Protein AF-A0A9X2YPL1-F1 (afdb_monomer_lite)

Organism: NCBI:txid190147

InterPro domains:
  IPR036396 Cytochrome P450 superfamily [G3DSA:1.10.630.10] (1-117)
  IPR036396 Cytochrome P450 superfamily [SSF48264] (7-115)

Foldseek 3Di:
DVQVVVLLVVLCVVQQPLPDDPDPDDPVCCVVPNSNLSSLCVQQVHDPVCSVVLLVLLPVPDPVSLVVNLVVLLVVLVVCVVPNDNHSLVSQQPDDGPRHHDDSVRSSVSSSVSSRD

Radius of gyration: 14.01 Å; chains: 1; bounding box: 30×35×36 Å

pLDDT: mean 86.13, std 11.84, range [49.69, 97.62]

Secondary structure (DSSP, 8-state):
-HHHHHHHHHHHHHH--TT-PPTT--HHHHHHH-HHHHHHHHHTT--GGGHHHHHHHHHH-SHHHHHHHHHHHHHHHHHHHHS--SSHHHHHHH-EETTEEPPHHHHHHHHHHHH--

Sequence (117 aa):
MHGLSEQVHRALAERLNPSAVPQGHDEIAEIALGRWACVLYSALGLPSRDWVQVACWADEADEFAIEALGSYIDVMVAARCASPSDDLLSDLIAAEVDGDGFTADELRAIVIALVTT

Structure (mmCIF, N/CA/C/O backbone):
data_AF-A0A9X2YPL1-F1
#
_entry.id   AF-A0A9X2YPL1-F1
#
loop_
_atom_site.group_PDB
_atom_site.id
_atom_site.type_symbol
_atom_site.label_atom_id
_atom_site.label_alt_id
_atom_site.label_comp_id
_atom_site.label_asym_id
_atom_site.label_entity_id
_atom_site.label_seq_id
_atom_site.pdbx_PDB_ins_code
_atom_site.Cartn_x
_atom_site.Cartn_y
_atom_site.Cartn_z
_atom_site.occupancy
_atom_site.B_iso_or_equiv
_atom_site.auth_seq_id
_atom_site.auth_comp_id
_atom_site.auth_asym_id
_atom_site.auth_atom_id
_atom_site.pdbx_PDB_model_num
ATOM 1 N N . MET A 1 1 ? 2.703 7.842 19.633 1.00 54.97 1 MET A N 1
ATOM 2 C CA . MET A 1 1 ? 3.691 7.314 18.655 1.00 54.97 1 MET A CA 1
ATOM 3 C C . MET A 1 1 ? 4.137 5.875 18.930 1.00 54.97 1 MET A C 1
ATOM 5 O O . MET A 1 1 ? 4.432 5.188 17.966 1.00 54.97 1 MET A O 1
ATOM 9 N N . HIS A 1 2 ? 4.201 5.394 20.184 1.00 60.59 2 HIS A N 1
ATOM 10 C CA . HIS A 1 2 ? 4.668 4.023 20.472 1.00 60.59 2 HIS A CA 1
ATOM 11 C C . HIS A 1 2 ? 3.712 2.928 19.944 1.00 60.59 2 HIS A C 1
ATOM 13 O O . HIS A 1 2 ? 4.186 1.936 19.401 1.00 60.59 2 HIS A O 1
ATOM 19 N N . GLY A 1 3 ? 2.389 3.141 20.022 1.00 70.00 3 GLY A N 1
ATOM 20 C CA . GLY A 1 3 ? 1.387 2.190 19.512 1.00 70.00 3 GLY A CA 1
ATOM 21 C C . GLY A 1 3 ? 1.347 2.077 17.983 1.00 70.00 3 GLY A C 1
ATOM 22 O O . GLY A 1 3 ? 1.205 0.984 17.448 1.00 70.00 3 GLY A O 1
ATOM 23 N N . LEU A 1 4 ? 1.574 3.191 17.277 1.00 73.00 4 LEU A N 1
ATOM 24 C CA . LEU A 1 4 ? 1.561 3.250 15.810 1.00 73.00 4 LEU A CA 1
ATOM 25 C C . LEU A 1 4 ? 2.655 2.367 15.183 1.00 73.00 4 LEU A C 1
ATOM 27 O O . LEU A 1 4 ? 2.380 1.572 14.289 1.00 73.00 4 LEU A O 1
ATOM 31 N N . SER A 1 5 ? 3.892 2.456 15.688 1.00 77.88 5 SER A N 1
ATOM 32 C CA . SER A 1 5 ? 5.009 1.634 15.196 1.00 77.88 5 SER A CA 1
ATOM 33 C C . SER A 1 5 ? 4.822 0.147 15.508 1.00 77.88 5 SER A C 1
ATOM 35 O O . SER A 1 5 ? 5.183 -0.694 14.688 1.00 77.88 5 SER A O 1
ATOM 37 N N . GLU A 1 6 ? 4.250 -0.190 16.664 1.00 82.94 6 GLU A N 1
ATOM 38 C CA . GLU A 1 6 ? 4.009 -1.584 17.038 1.00 82.94 6 GLU A CA 1
ATOM 39 C C . GLU A 1 6 ? 2.945 -2.235 16.148 1.00 82.94 6 GLU A C 1
ATOM 41 O O . GLU A 1 6 ? 3.136 -3.359 15.685 1.00 82.94 6 GLU A O 1
ATOM 46 N N . GLN A 1 7 ? 1.855 -1.519 15.866 1.00 81.25 7 GLN A N 1
ATOM 47 C CA . GLN A 1 7 ? 0.760 -2.033 15.051 1.00 81.25 7 GLN A CA 1
ATOM 48 C C . GLN A 1 7 ? 1.199 -2.283 13.603 1.00 81.25 7 GLN A C 1
ATOM 50 O O . GLN A 1 7 ? 0.920 -3.348 13.051 1.00 81.25 7 GLN A O 1
ATOM 55 N N . VAL A 1 8 ? 1.958 -1.348 13.019 1.00 82.06 8 VAL A N 1
ATOM 56 C CA . VAL A 1 8 ? 2.547 -1.521 11.683 1.00 82.06 8 VAL A CA 1
ATOM 57 C C . VAL A 1 8 ? 3.515 -2.706 11.673 1.00 82.06 8 VAL A C 1
ATOM 59 O O . VAL A 1 8 ? 3.404 -3.572 10.811 1.00 82.06 8 VAL A O 1
ATOM 62 N N . HIS A 1 9 ? 4.417 -2.817 12.655 1.00 83.00 9 HIS A N 1
ATOM 63 C CA . HIS A 1 9 ? 5.327 -3.965 12.744 1.00 83.00 9 HIS A CA 1
ATOM 64 C C . HIS A 1 9 ? 4.601 -5.302 12.894 1.00 83.00 9 HIS A C 1
ATOM 66 O O . HIS A 1 9 ? 5.047 -6.292 12.318 1.00 83.00 9 HIS A O 1
ATOM 72 N N . ARG A 1 10 ? 3.496 -5.350 13.645 1.00 84.00 10 ARG A N 1
ATOM 73 C CA . ARG A 1 10 ? 2.690 -6.563 13.805 1.00 84.00 10 ARG A CA 1
ATOM 74 C C . ARG A 1 10 ? 2.070 -6.994 12.477 1.00 84.00 10 ARG A C 1
ATOM 76 O O . ARG A 1 10 ? 2.290 -8.128 12.065 1.00 84.00 10 ARG A O 1
ATOM 83 N N . ALA A 1 11 ? 1.384 -6.079 11.790 1.00 84.12 11 ALA A N 1
ATOM 84 C CA . ALA A 1 11 ? 0.766 -6.356 10.492 1.00 84.12 11 ALA A CA 1
ATOM 85 C C . ALA A 1 11 ? 1.813 -6.813 9.457 1.00 84.12 11 ALA A C 1
ATOM 87 O O . ALA A 1 11 ? 1.631 -7.806 8.752 1.00 84.12 11 ALA A O 1
ATOM 88 N N . LEU A 1 12 ? 2.971 -6.144 9.434 1.00 83.88 12 LEU A N 1
ATOM 89 C CA . LEU A 1 12 ? 4.109 -6.539 8.607 1.00 83.88 12 LEU A CA 1
ATOM 90 C C . LEU A 1 12 ? 4.612 -7.947 8.958 1.00 83.88 12 LEU A C 1
ATOM 92 O O . LEU A 1 12 ? 4.824 -8.747 8.055 1.00 83.88 12 LEU A O 1
ATOM 96 N N . ALA A 1 13 ? 4.784 -8.275 10.240 1.00 81.75 13 ALA A N 1
ATOM 97 C CA . ALA A 1 13 ? 5.295 -9.577 10.675 1.00 81.75 13 ALA A CA 1
ATOM 98 C C . ALA A 1 13 ? 4.348 -10.745 10.345 1.00 81.75 13 ALA A C 1
ATOM 100 O O . ALA A 1 13 ? 4.817 -11.850 10.072 1.00 81.75 13 ALA A O 1
ATOM 101 N N . GLU A 1 14 ? 3.035 -10.514 10.351 1.00 80.12 14 GLU A N 1
ATOM 102 C CA . GLU A 1 14 ? 2.029 -11.529 10.016 1.00 80.12 14 GLU A CA 1
ATOM 103 C C . GLU A 1 14 ? 2.023 -11.876 8.520 1.00 80.12 14 GLU A C 1
ATOM 105 O O . GLU A 1 14 ? 1.832 -13.038 8.152 1.00 80.12 14 GLU A O 1
ATOM 110 N N . ARG A 1 15 ? 2.272 -10.887 7.651 1.00 80.00 15 ARG A N 1
ATOM 111 C CA . ARG A 1 15 ? 2.148 -11.034 6.190 1.00 80.00 15 ARG A CA 1
ATOM 112 C C . ARG A 1 15 ? 3.474 -11.202 5.462 1.00 80.00 15 ARG A C 1
ATOM 114 O O . ARG A 1 15 ? 3.543 -11.936 4.476 1.00 80.00 15 ARG A O 1
ATOM 121 N N . LEU A 1 16 ? 4.543 -10.571 5.938 1.00 75.75 16 LEU A N 1
ATOM 122 C CA . LEU A 1 16 ? 5.872 -10.649 5.333 1.00 75.75 16 LEU A CA 1
ATOM 123 C C . LEU A 1 16 ? 6.611 -11.887 5.843 1.00 75.75 16 LEU A C 1
ATOM 125 O O . LEU A 1 16 ? 7.637 -11.809 6.515 1.00 75.75 16 LEU A O 1
ATOM 129 N N . ASN A 1 17 ? 6.088 -13.061 5.495 1.00 67.31 17 ASN A N 1
ATOM 130 C CA . ASN A 1 17 ? 6.822 -14.311 5.613 1.00 67.31 17 ASN A CA 1
ATOM 131 C C . ASN A 1 17 ? 7.591 -14.561 4.298 1.00 67.31 17 ASN A C 1
ATOM 133 O O . ASN A 1 17 ? 6.972 -14.966 3.316 1.00 67.31 17 ASN A O 1
ATOM 137 N N . PRO A 1 18 ? 8.928 -14.400 4.241 1.00 56.56 18 PRO A N 1
ATOM 138 C CA . PRO A 1 18 ? 9.709 -14.558 3.002 1.00 56.56 18 PRO A CA 1
ATOM 139 C C . PRO A 1 18 ? 9.708 -15.996 2.442 1.00 56.56 18 PRO A C 1
ATOM 141 O O . PRO A 1 18 ? 10.158 -16.238 1.314 1.00 56.56 18 PRO A O 1
ATOM 144 N N . SER A 1 19 ? 9.214 -16.953 3.235 1.00 55.06 19 SER A N 1
ATOM 145 C CA . SER A 1 19 ? 8.988 -18.354 2.861 1.00 55.06 19 SER A CA 1
ATOM 146 C C . SER A 1 19 ? 7.640 -18.581 2.172 1.00 55.06 19 SER A C 1
ATOM 148 O O . SER A 1 19 ? 7.470 -19.596 1.498 1.00 55.06 19 SER A O 1
ATOM 150 N N . ALA A 1 20 ? 6.678 -17.670 2.349 1.00 56.41 20 ALA A N 1
ATOM 151 C CA . ALA A 1 20 ? 5.422 -17.690 1.622 1.00 56.41 20 ALA A CA 1
ATOM 152 C C . ALA A 1 20 ? 5.703 -17.155 0.217 1.00 56.41 20 ALA A C 1
ATOM 154 O O . ALA A 1 20 ? 5.793 -15.954 -0.005 1.00 56.41 20 ALA A O 1
ATOM 155 N N . VAL A 1 21 ? 5.919 -18.063 -0.730 1.00 51.41 21 VAL A N 1
ATOM 156 C CA . VAL A 1 21 ? 5.932 -17.723 -2.151 1.00 51.41 21 VAL A CA 1
ATOM 157 C C . VAL A 1 21 ? 4.469 -17.661 -2.592 1.00 51.41 21 VAL A C 1
ATOM 159 O O . VAL A 1 21 ? 3.795 -18.693 -2.519 1.00 51.41 21 VAL A O 1
ATOM 162 N N . PRO A 1 22 ? 3.952 -16.501 -3.036 1.00 53.88 22 PRO A N 1
ATOM 163 C CA . PRO A 1 22 ? 2.681 -16.433 -3.741 1.00 53.88 22 PRO A CA 1
ATOM 164 C C . PRO A 1 22 ? 2.639 -17.502 -4.834 1.00 53.88 22 PRO A C 1
ATOM 166 O O . PRO A 1 22 ? 3.499 -17.536 -5.718 1.00 53.88 22 PRO A O 1
ATOM 169 N N . GLN A 1 23 ? 1.678 -18.423 -4.755 1.00 49.69 23 GLN A N 1
ATOM 170 C CA . GLN A 1 23 ? 1.472 -19.398 -5.823 1.00 49.69 23 GLN A CA 1
ATOM 171 C C . GLN A 1 23 ? 1.111 -18.632 -7.103 1.00 49.69 23 GLN A C 1
ATOM 173 O O . GLN A 1 23 ? 0.134 -17.889 -7.116 1.00 49.69 23 GLN A O 1
ATOM 178 N N . GLY A 1 24 ? 1.911 -18.799 -8.163 1.00 52.94 24 GLY A N 1
ATOM 179 C CA . GLY A 1 24 ? 1.754 -18.058 -9.423 1.00 52.94 24 GLY A CA 1
ATOM 180 C C . GLY A 1 24 ? 2.647 -16.820 -9.574 1.00 52.94 24 GLY A C 1
ATOM 181 O O . GLY A 1 24 ? 2.293 -15.931 -10.343 1.00 52.94 24 GLY A O 1
ATOM 182 N N . HIS A 1 25 ? 3.774 -16.745 -8.853 1.00 60.91 25 HIS A N 1
ATOM 183 C CA . HIS A 1 25 ? 4.744 -15.657 -9.001 1.00 60.91 25 HIS A CA 1
ATOM 184 C C . HIS A 1 25 ? 5.244 -15.510 -10.445 1.00 60.91 25 HIS A C 1
ATOM 186 O O . HIS A 1 25 ? 5.621 -16.488 -11.091 1.00 60.91 25 HIS A O 1
ATOM 192 N N . ASP A 1 26 ? 5.251 -14.271 -10.925 1.00 68.69 26 ASP A N 1
ATOM 193 C CA . ASP A 1 26 ? 5.785 -13.904 -12.230 1.00 68.69 26 ASP A CA 1
ATOM 194 C C . ASP A 1 26 ? 7.322 -13.879 -12.167 1.00 68.69 26 ASP A C 1
ATOM 196 O O . ASP A 1 26 ? 7.915 -12.974 -11.576 1.00 68.69 26 ASP A O 1
ATOM 200 N N . GLU A 1 27 ? 7.968 -14.890 -12.760 1.00 73.12 27 GLU A N 1
ATOM 201 C CA . GLU A 1 27 ? 9.435 -15.007 -12.823 1.00 73.12 27 GLU A CA 1
ATOM 202 C C . GLU A 1 27 ? 10.090 -13.767 -13.453 1.00 73.12 27 GLU A 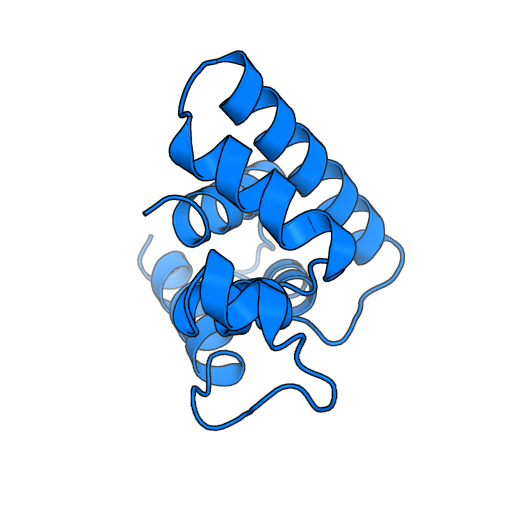C 1
ATOM 204 O O . GLU A 1 27 ? 11.193 -13.380 -13.064 1.00 73.12 27 GLU A O 1
ATOM 209 N N . ILE A 1 28 ? 9.414 -13.109 -14.403 1.00 78.38 28 ILE A N 1
ATOM 210 C CA . I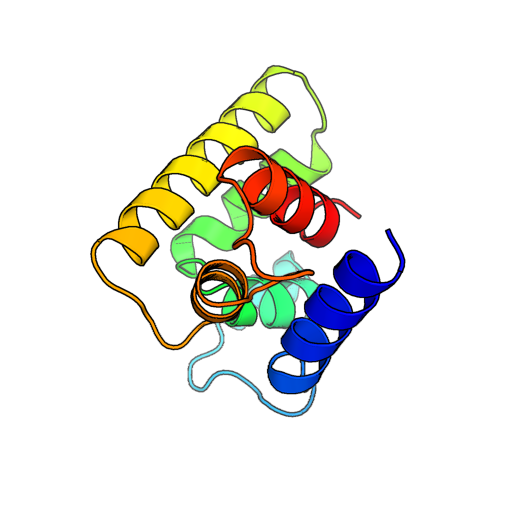LE A 1 28 ? 9.927 -11.896 -15.048 1.00 78.38 28 ILE A CA 1
ATOM 211 C C . ILE A 1 28 ? 9.911 -10.728 -14.064 1.00 78.38 28 ILE A C 1
ATOM 213 O O . ILE A 1 28 ? 10.875 -9.963 -14.009 1.00 78.38 28 ILE A O 1
ATOM 217 N N . ALA A 1 29 ? 8.856 -10.610 -13.257 1.00 75.69 29 ALA A N 1
ATOM 218 C CA . ALA A 1 29 ? 8.779 -9.583 -12.227 1.00 75.69 29 ALA A CA 1
ATOM 219 C C . ALA A 1 29 ? 9.845 -9.788 -11.140 1.00 75.69 29 ALA A C 1
ATOM 221 O O . ALA A 1 29 ? 10.474 -8.816 -10.725 1.00 75.69 29 ALA A O 1
ATOM 222 N N . GLU A 1 30 ? 10.110 -11.034 -10.730 1.00 79.50 30 GLU A N 1
ATOM 223 C CA . GLU A 1 30 ? 11.166 -11.328 -9.751 1.00 79.50 30 GLU A CA 1
ATOM 224 C C . GLU A 1 30 ? 12.559 -10.959 -10.278 1.00 79.50 30 GLU A C 1
ATOM 226 O O . GLU A 1 30 ? 13.370 -10.410 -9.532 1.00 79.50 30 GLU A O 1
ATOM 231 N N . ILE A 1 31 ? 12.834 -11.191 -11.565 1.00 82.31 31 ILE A N 1
ATOM 232 C CA . ILE A 1 31 ? 14.088 -10.757 -12.200 1.00 82.31 31 ILE A CA 1
ATOM 233 C C . ILE A 1 31 ? 14.178 -9.227 -12.261 1.00 82.31 31 ILE A C 1
ATOM 235 O O . ILE A 1 31 ? 15.243 -8.670 -12.003 1.00 82.31 31 ILE A O 1
ATOM 239 N N . ALA A 1 32 ? 13.084 -8.551 -12.622 1.00 84.25 32 ALA A N 1
ATOM 240 C CA . ALA A 1 32 ? 13.072 -7.107 -12.836 1.00 84.25 32 ALA A CA 1
ATOM 241 C C . ALA A 1 32 ? 13.139 -6.298 -11.531 1.00 84.25 32 ALA A C 1
ATOM 243 O O . ALA A 1 32 ? 13.800 -5.265 -11.490 1.00 84.25 32 ALA A O 1
ATOM 244 N N . LEU A 1 33 ? 12.456 -6.757 -10.482 1.00 85.31 33 LEU A N 1
ATOM 245 C CA . LEU A 1 33 ? 12.246 -6.002 -9.240 1.00 85.31 33 LEU A CA 1
ATOM 246 C C . LEU A 1 33 ? 13.008 -6.587 -8.047 1.00 85.31 33 LEU A C 1
ATOM 248 O O . LEU A 1 33 ? 13.177 -5.934 -7.018 1.00 85.31 33 LEU A O 1
ATOM 252 N N . GLY A 1 34 ? 13.469 -7.829 -8.169 1.00 87.69 34 GLY A N 1
ATOM 253 C CA . GLY A 1 34 ? 14.024 -8.586 -7.063 1.00 87.69 34 GLY A CA 1
ATOM 254 C C . GLY A 1 34 ? 12.943 -9.166 -6.150 1.00 87.69 34 GLY A C 1
ATOM 255 O O . GLY A 1 34 ? 11.863 -8.612 -5.935 1.00 87.69 34 GLY A O 1
ATOM 256 N N . ARG A 1 35 ? 13.279 -10.301 -5.539 1.00 83.88 35 ARG A N 1
ATOM 257 C CA . ARG A 1 35 ? 12.372 -11.088 -4.695 1.00 83.88 35 ARG A CA 1
ATOM 258 C C . ARG A 1 35 ? 11.702 -10.297 -3.570 1.00 83.88 35 ARG A C 1
ATOM 260 O O . ARG A 1 35 ? 10.553 -10.572 -3.237 1.00 83.88 35 ARG A O 1
ATOM 267 N N . TRP A 1 36 ? 12.413 -9.352 -2.954 1.00 85.88 36 TRP A N 1
ATOM 268 C CA . TRP A 1 36 ? 11.869 -8.590 -1.828 1.00 85.88 36 TRP A CA 1
ATOM 269 C C . TRP A 1 36 ? 10.707 -7.686 -2.242 1.00 85.88 36 TRP A C 1
ATOM 271 O O . TRP A 1 36 ? 9.654 -7.732 -1.610 1.00 85.88 36 TRP A O 1
ATOM 281 N N . ALA A 1 37 ? 10.869 -6.933 -3.333 1.00 89.12 37 ALA A N 1
ATOM 282 C CA . ALA A 1 37 ? 9.813 -6.078 -3.860 1.00 89.12 37 ALA A CA 1
ATOM 283 C C . ALA A 1 37 ? 8.573 -6.904 -4.221 1.00 89.12 37 ALA A C 1
ATOM 285 O O . ALA A 1 37 ? 7.460 -6.534 -3.862 1.00 89.12 37 ALA A O 1
ATOM 286 N N . CYS A 1 38 ? 8.757 -8.076 -4.835 1.00 87.62 38 CYS A N 1
ATOM 287 C CA . CYS A 1 38 ? 7.634 -8.938 -5.190 1.00 87.62 38 CYS A CA 1
ATOM 288 C C . CYS A 1 38 ? 6.886 -9.495 -3.964 1.00 87.62 38 CYS A C 1
ATOM 290 O O . CYS A 1 38 ? 5.655 -9.490 -3.940 1.00 87.62 38 CYS A O 1
ATOM 292 N N . VAL A 1 39 ? 7.602 -9.919 -2.911 1.00 86.94 39 VAL A N 1
ATOM 293 C CA . VAL A 1 39 ? 6.980 -10.330 -1.635 1.00 86.94 39 VAL A CA 1
ATOM 294 C C . VAL A 1 39 ? 6.190 -9.175 -1.021 1.00 86.94 39 VAL A C 1
ATOM 296 O O . VAL A 1 39 ? 5.042 -9.366 -0.625 1.00 86.94 39 VAL A O 1
ATOM 299 N N . LEU A 1 40 ? 6.774 -7.976 -0.979 1.00 90.38 40 LEU A N 1
ATOM 300 C CA . LEU A 1 40 ? 6.127 -6.796 -0.418 1.00 90.38 40 LEU A CA 1
ATOM 301 C C . LEU A 1 40 ? 4.879 -6.383 -1.213 1.00 90.38 40 LEU A C 1
ATOM 303 O O . LEU A 1 40 ? 3.813 -6.198 -0.629 1.00 90.38 40 LEU A O 1
ATOM 307 N N . TYR A 1 41 ? 4.986 -6.258 -2.536 1.00 92.69 41 TYR A N 1
ATOM 308 C CA . TYR A 1 41 ? 3.877 -5.829 -3.392 1.00 92.69 41 TYR A CA 1
ATOM 309 C C . TYR A 1 41 ? 2.740 -6.849 -3.390 1.00 92.69 41 TYR A C 1
ATOM 311 O O . TYR A 1 41 ? 1.570 -6.465 -3.344 1.00 92.69 41 TYR A O 1
ATOM 319 N N . SER A 1 42 ? 3.068 -8.144 -3.357 1.00 90.75 42 SER A N 1
ATOM 320 C CA . SER A 1 42 ? 2.069 -9.192 -3.164 1.00 90.75 42 SER A CA 1
ATOM 321 C C . SER A 1 42 ? 1.403 -9.098 -1.792 1.00 90.75 42 SER A C 1
ATOM 323 O O . SER A 1 42 ? 0.186 -9.241 -1.719 1.00 90.75 42 SER A O 1
ATOM 325 N N . ALA A 1 43 ? 2.163 -8.864 -0.717 1.00 91.75 43 ALA A N 1
ATOM 326 C CA . ALA A 1 43 ? 1.606 -8.742 0.629 1.00 91.75 43 ALA A CA 1
ATOM 327 C C . ALA A 1 43 ? 0.657 -7.543 0.737 1.00 91.75 43 ALA A C 1
ATOM 329 O O . ALA A 1 43 ? -0.412 -7.670 1.317 1.00 91.75 43 ALA A O 1
ATOM 330 N N . LEU A 1 44 ? 1.003 -6.410 0.123 1.00 93.69 44 LEU A N 1
ATOM 331 C CA . LEU A 1 44 ? 0.156 -5.216 0.026 1.00 93.69 44 LEU A CA 1
ATOM 332 C C . LEU A 1 44 ? -1.090 -5.405 -0.862 1.00 93.69 44 LEU A C 1
ATOM 334 O O . LEU A 1 44 ? -1.964 -4.538 -0.876 1.00 93.69 44 LEU A O 1
ATOM 338 N N . GLY A 1 45 ? -1.180 -6.507 -1.611 1.00 93.50 45 GLY A N 1
ATOM 339 C CA . GLY A 1 45 ? -2.297 -6.786 -2.512 1.00 93.50 45 GLY A CA 1
ATOM 340 C C . GLY A 1 45 ? -2.269 -5.972 -3.809 1.00 93.50 45 GLY A C 1
ATOM 341 O O . GLY A 1 45 ? -3.318 -5.763 -4.428 1.00 93.50 45 GLY A O 1
ATOM 342 N N . LEU A 1 46 ? -1.098 -5.489 -4.240 1.00 93.69 46 LEU A N 1
ATOM 343 C CA . LEU A 1 46 ? -0.976 -4.818 -5.535 1.00 93.69 46 LEU A CA 1
ATOM 344 C C . LEU A 1 46 ? -1.245 -5.829 -6.659 1.00 93.69 46 LEU A C 1
ATOM 346 O O . LEU A 1 46 ? -0.658 -6.916 -6.648 1.00 93.69 46 LEU A O 1
ATOM 350 N N . PRO A 1 47 ? -2.050 -5.480 -7.677 1.00 91.19 47 PRO A N 1
ATOM 351 C CA . PRO A 1 47 ? -2.149 -6.288 -8.882 1.00 91.19 47 PRO A CA 1
ATOM 352 C C . PRO A 1 47 ? -0.767 -6.429 -9.534 1.00 91.19 47 PRO A C 1
ATOM 354 O O . PRO A 1 47 ? -0.085 -5.434 -9.759 1.00 91.19 47 PRO A O 1
ATOM 357 N N . SER A 1 48 ? -0.365 -7.654 -9.884 1.00 87.69 48 SER A N 1
ATOM 358 C CA . SER A 1 48 ? 0.975 -7.937 -10.432 1.00 87.69 48 SER A CA 1
ATOM 359 C C . SER A 1 48 ? 1.325 -7.125 -11.680 1.00 87.69 48 SER A C 1
ATOM 361 O O . SER A 1 48 ? 2.461 -6.692 -11.844 1.00 87.69 48 SER A O 1
ATOM 363 N N . ARG A 1 49 ? 0.328 -6.841 -12.525 1.00 89.50 49 ARG A N 1
ATOM 364 C CA . ARG A 1 49 ? 0.469 -5.982 -13.713 1.00 89.50 49 ARG A CA 1
ATOM 365 C C . ARG A 1 49 ? 0.923 -4.547 -13.403 1.00 89.50 49 ARG A C 1
ATOM 367 O O . ARG A 1 49 ? 1.455 -3.893 -14.292 1.00 89.50 49 ARG A O 1
ATOM 374 N N . ASP A 1 50 ? 0.715 -4.074 -12.176 1.00 94.44 50 ASP A N 1
ATOM 375 C CA . ASP A 1 50 ? 0.993 -2.695 -11.772 1.00 94.44 50 ASP A CA 1
ATOM 376 C C . ASP A 1 50 ? 2.365 -2.583 -11.068 1.00 94.44 50 ASP A C 1
ATOM 378 O O . ASP A 1 50 ? 2.870 -1.481 -10.870 1.00 94.44 50 ASP A O 1
ATOM 382 N N . TRP A 1 51 ? 3.015 -3.708 -10.730 1.00 93.25 51 TRP A N 1
ATOM 383 C CA . TRP A 1 51 ? 4.251 -3.743 -9.934 1.00 93.25 51 TRP A CA 1
ATOM 384 C C . TRP A 1 51 ? 5.407 -2.947 -10.547 1.00 93.25 51 TRP A C 1
ATOM 386 O O . TRP A 1 51 ? 6.060 -2.185 -9.842 1.00 93.25 51 TRP A O 1
ATOM 396 N N . VAL A 1 52 ? 5.650 -3.090 -11.854 1.00 91.62 52 VAL A N 1
ATOM 397 C CA . VAL A 1 52 ? 6.722 -2.345 -12.540 1.00 91.62 52 VAL A CA 1
ATOM 398 C C . VAL A 1 52 ? 6.443 -0.844 -12.513 1.00 91.62 52 VAL A C 1
ATOM 400 O O . VAL A 1 52 ? 7.344 -0.063 -12.236 1.00 91.62 52 VAL A O 1
ATOM 403 N N . GLN A 1 53 ? 5.194 -0.437 -12.746 1.00 94.25 53 GLN A N 1
ATOM 404 C CA . GLN A 1 53 ? 4.822 0.976 -12.752 1.00 94.25 53 GLN A CA 1
ATOM 405 C C . GLN A 1 53 ? 4.963 1.606 -11.361 1.00 94.25 53 GLN A C 1
ATOM 407 O O . GLN A 1 53 ? 5.469 2.721 -11.245 1.00 94.25 53 GLN A O 1
ATOM 412 N N . VAL A 1 54 ? 4.551 0.883 -10.316 1.00 94.94 54 VAL A N 1
ATOM 413 C CA . VAL A 1 54 ? 4.726 1.317 -8.925 1.00 94.94 54 VAL A CA 1
ATOM 414 C C . VAL A 1 54 ? 6.205 1.440 -8.572 1.00 94.94 54 VAL A C 1
ATOM 416 O O . VAL A 1 54 ? 6.588 2.436 -7.965 1.00 94.94 54 VAL A O 1
ATOM 419 N N . ALA A 1 55 ? 7.039 0.485 -8.990 1.00 92.88 55 ALA A N 1
ATOM 420 C CA . ALA A 1 55 ? 8.482 0.562 -8.783 1.00 92.88 55 ALA A CA 1
ATOM 421 C C . ALA A 1 55 ? 9.105 1.767 -9.505 1.00 92.88 55 ALA A C 1
ATOM 423 O O . ALA A 1 55 ? 9.910 2.472 -8.908 1.00 92.88 55 ALA A O 1
ATOM 424 N N . CYS A 1 56 ? 8.694 2.053 -10.747 1.00 93.12 56 CYS A N 1
ATOM 425 C CA . CYS A 1 56 ? 9.145 3.245 -11.470 1.00 93.12 56 CYS A CA 1
ATOM 426 C C . CYS A 1 56 ? 8.787 4.533 -10.720 1.00 93.12 56 CYS A C 1
ATOM 428 O O . CYS A 1 56 ? 9.652 5.379 -10.529 1.00 93.12 56 CYS A O 1
ATOM 430 N N . TRP A 1 57 ? 7.545 4.670 -10.240 1.00 95.50 57 TRP A N 1
ATOM 431 C CA . TRP A 1 57 ? 7.163 5.857 -9.469 1.00 95.50 57 TRP A CA 1
ATOM 432 C C . TRP A 1 57 ? 7.928 5.980 -8.147 1.00 95.50 57 TRP A C 1
ATOM 434 O O . TRP A 1 57 ? 8.253 7.088 -7.726 1.00 95.50 57 TRP A O 1
ATOM 444 N N . ALA A 1 58 ? 8.209 4.852 -7.491 1.00 92.25 58 ALA A N 1
ATOM 445 C CA . ALA A 1 58 ? 8.960 4.831 -6.244 1.00 92.25 58 ALA A CA 1
ATOM 446 C C . ALA A 1 58 ? 10.445 5.206 -6.428 1.00 92.25 58 ALA A C 1
ATOM 448 O O . ALA A 1 58 ? 11.016 5.810 -5.523 1.00 92.25 58 ALA A O 1
ATOM 449 N N . ASP A 1 59 ? 11.049 4.876 -7.577 1.00 91.19 59 ASP A N 1
ATOM 450 C CA . ASP A 1 59 ? 12.463 5.140 -7.894 1.00 91.19 59 ASP A CA 1
ATOM 451 C C . ASP A 1 59 ? 12.702 6.550 -8.466 1.00 91.19 59 ASP A C 1
ATOM 453 O O . ASP A 1 59 ? 13.669 7.216 -8.101 1.00 91.19 59 ASP A O 1
ATOM 457 N N . GLU A 1 60 ? 11.809 7.043 -9.336 1.00 87.12 60 GLU A N 1
ATOM 458 C CA . GLU A 1 60 ? 11.986 8.336 -10.019 1.00 87.12 60 GLU A CA 1
ATOM 459 C C . GLU A 1 60 ? 11.953 9.530 -9.052 1.00 87.12 60 GLU A C 1
ATOM 461 O O . GLU A 1 60 ? 12.626 10.533 -9.295 1.00 87.12 60 GLU A O 1
ATOM 466 N N . ALA A 1 61 ? 11.207 9.409 -7.946 1.00 77.62 61 ALA A N 1
ATOM 467 C CA . ALA A 1 61 ? 11.132 10.365 -6.835 1.00 77.62 61 ALA A CA 1
ATOM 468 C C . ALA A 1 61 ? 10.892 11.842 -7.229 1.00 77.62 61 ALA A C 1
ATOM 470 O O . ALA A 1 61 ? 11.121 12.749 -6.422 1.00 77.62 61 ALA A O 1
ATOM 471 N N . ASP A 1 62 ? 10.423 12.106 -8.450 1.00 91.31 62 ASP A N 1
ATOM 472 C CA . ASP A 1 62 ? 9.993 13.432 -8.874 1.00 91.31 6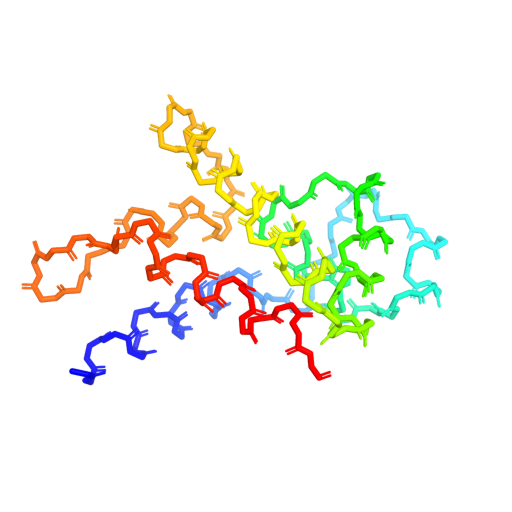2 ASP A CA 1
ATOM 473 C C . ASP A 1 62 ? 8.566 13.738 -8.391 1.00 91.31 62 ASP A C 1
ATOM 475 O O . ASP A 1 62 ? 7.833 12.865 -7.922 1.00 91.31 62 ASP A O 1
ATOM 479 N N . GLU A 1 63 ? 8.175 15.012 -8.463 1.00 90.62 63 GLU A N 1
ATOM 480 C CA . GLU A 1 63 ? 6.875 15.473 -7.962 1.00 90.62 63 GLU A CA 1
ATOM 481 C C . GLU A 1 63 ? 5.699 14.744 -8.632 1.00 90.62 63 GLU A C 1
ATOM 483 O O . GLU A 1 63 ? 4.734 14.388 -7.957 1.00 90.62 63 GLU A O 1
ATOM 488 N N . PHE A 1 64 ? 5.801 14.456 -9.932 1.00 92.75 64 PHE A N 1
ATOM 489 C CA . PHE A 1 64 ? 4.747 13.786 -10.685 1.00 92.75 64 PHE A CA 1
ATOM 490 C C . PHE A 1 64 ? 4.668 12.295 -10.339 1.00 92.75 64 PHE A C 1
ATOM 492 O O . PHE A 1 64 ? 3.575 11.758 -10.160 1.00 92.75 64 PHE A O 1
ATOM 499 N N . ALA A 1 65 ? 5.812 11.628 -10.204 1.00 93.62 65 ALA A N 1
ATOM 500 C CA . ALA A 1 65 ? 5.910 10.239 -9.783 1.00 93.62 65 ALA A CA 1
ATOM 501 C C . ALA A 1 65 ? 5.347 10.041 -8.365 1.00 93.62 65 ALA A C 1
ATOM 503 O O . ALA A 1 65 ? 4.550 9.128 -8.135 1.00 93.62 65 ALA A O 1
ATOM 504 N N . ILE A 1 66 ? 5.683 10.939 -7.433 1.00 90.44 66 ILE A N 1
ATOM 505 C CA . ILE A 1 66 ? 5.164 10.914 -6.059 1.00 90.44 66 ILE A CA 1
ATOM 506 C C . ILE A 1 66 ? 3.647 11.154 -6.042 1.00 90.44 66 ILE A C 1
ATOM 508 O O . ILE A 1 66 ? 2.924 10.445 -5.337 1.00 90.44 66 ILE A O 1
ATOM 512 N N . GLU A 1 67 ? 3.142 12.110 -6.827 1.00 94.81 67 GLU A N 1
ATOM 513 C CA . GLU A 1 67 ? 1.702 12.379 -6.932 1.00 94.81 67 GLU A CA 1
ATOM 514 C C . GLU A 1 67 ? 0.943 11.192 -7.548 1.00 94.81 67 GLU A C 1
ATOM 516 O O . GLU A 1 67 ? -0.115 10.793 -7.045 1.00 94.81 67 GLU A O 1
ATOM 521 N N . ALA A 1 68 ? 1.497 10.580 -8.598 1.00 96.38 68 ALA A N 1
ATOM 522 C CA . ALA A 1 68 ? 0.929 9.402 -9.243 1.00 96.38 68 ALA A CA 1
ATOM 523 C C . ALA A 1 68 ? 0.880 8.202 -8.286 1.00 96.38 68 ALA A C 1
ATOM 525 O O . ALA A 1 68 ? -0.166 7.558 -8.162 1.00 96.38 68 ALA A O 1
ATOM 526 N N . LEU A 1 69 ? 1.968 7.945 -7.554 1.00 96.12 69 LEU A N 1
ATOM 527 C CA . LEU A 1 69 ? 2.022 6.899 -6.537 1.00 96.12 69 LEU A CA 1
ATOM 528 C C . LEU A 1 69 ? 1.010 7.156 -5.414 1.00 96.12 69 LEU A C 1
ATOM 530 O O . LEU A 1 69 ? 0.252 6.259 -5.045 1.00 96.12 69 LEU A O 1
ATOM 534 N N . GLY A 1 70 ? 0.951 8.389 -4.906 1.00 95.56 70 GLY A N 1
ATOM 535 C CA . GLY A 1 70 ? -0.002 8.791 -3.875 1.00 95.56 70 GLY A CA 1
ATOM 536 C C . GLY A 1 70 ? -1.455 8.588 -4.311 1.00 95.56 70 GLY A C 1
ATOM 537 O O . GLY A 1 70 ? -2.244 8.020 -3.554 1.00 95.56 70 GLY A O 1
ATOM 538 N N . SER A 1 71 ? -1.787 8.981 -5.543 1.00 97.31 71 SER A N 1
ATOM 539 C CA . SER A 1 71 ? -3.123 8.819 -6.133 1.00 97.31 71 SER A CA 1
ATOM 540 C C . SER A 1 71 ? -3.485 7.351 -6.361 1.00 97.31 71 SER A C 1
ATOM 542 O O . SER A 1 71 ? -4.617 6.934 -6.118 1.00 97.31 71 SER A O 1
ATOM 544 N N . TYR A 1 72 ? -2.527 6.539 -6.807 1.00 97.56 72 TYR A N 1
ATOM 545 C CA . TYR A 1 72 ? -2.719 5.099 -6.956 1.00 97.56 72 TYR A CA 1
ATOM 546 C C . TYR A 1 72 ? -3.044 4.440 -5.606 1.00 97.56 72 TYR A C 1
ATOM 548 O O . TYR A 1 72 ? -3.985 3.648 -5.505 1.00 97.56 72 TYR A O 1
ATOM 556 N N . ILE A 1 73 ? -2.314 4.809 -4.549 1.00 97.00 73 ILE A N 1
ATOM 557 C CA . ILE A 1 73 ? -2.534 4.277 -3.200 1.00 97.00 73 ILE A CA 1
ATOM 558 C C . ILE A 1 73 ? -3.902 4.703 -2.649 1.00 97.00 73 ILE A C 1
ATOM 560 O O . ILE A 1 73 ? -4.595 3.861 -2.077 1.00 97.00 73 ILE A O 1
ATOM 564 N N . ASP A 1 74 ? -4.342 5.945 -2.883 1.00 97.25 74 ASP A N 1
ATOM 565 C CA . ASP A 1 74 ? -5.697 6.394 -2.519 1.00 97.25 74 ASP A CA 1
ATOM 566 C C . ASP A 1 74 ? -6.783 5.490 -3.083 1.00 97.25 74 ASP A C 1
ATOM 568 O O . ASP A 1 74 ? -7.705 5.078 -2.375 1.00 97.25 74 ASP A O 1
ATOM 572 N N . VAL A 1 75 ? -6.673 5.171 -4.373 1.00 97.62 75 VAL A N 1
ATOM 573 C CA . VAL A 1 75 ? -7.638 4.306 -5.048 1.00 97.62 75 VAL A CA 1
ATOM 574 C C . VAL A 1 75 ? -7.634 2.917 -4.413 1.00 97.62 75 VAL A C 1
ATOM 576 O O . VAL A 1 75 ? -8.704 2.344 -4.195 1.00 97.62 75 VAL A O 1
ATOM 579 N N . MET A 1 76 ? -6.460 2.382 -4.061 1.00 96.69 76 MET A N 1
ATOM 580 C CA . MET A 1 76 ? -6.379 1.092 -3.376 1.00 96.69 76 MET A CA 1
ATOM 581 C C . MET A 1 76 ? -7.031 1.119 -1.992 1.00 96.69 76 MET A C 1
ATOM 583 O O . MET A 1 76 ? -7.766 0.181 -1.672 1.00 96.69 76 MET A O 1
ATOM 587 N N . VAL A 1 77 ? -6.785 2.168 -1.198 1.00 96.50 77 VAL A N 1
ATOM 588 C CA . VAL A 1 77 ? -7.384 2.352 0.133 1.00 96.50 77 VAL A CA 1
ATOM 589 C C . VAL A 1 77 ? -8.901 2.443 0.010 1.00 96.50 77 VAL A C 1
ATOM 591 O O . VAL A 1 77 ? -9.614 1.668 0.641 1.00 96.50 77 VAL A O 1
ATOM 594 N N . ALA A 1 78 ? -9.410 3.312 -0.867 1.00 97.06 78 ALA A N 1
ATOM 595 C CA . ALA A 1 78 ? -10.845 3.475 -1.083 1.00 97.06 78 ALA A CA 1
ATOM 596 C C . ALA A 1 78 ? -11.521 2.164 -1.522 1.00 97.06 78 ALA A C 1
ATOM 598 O O . ALA A 1 78 ? -12.589 1.815 -1.014 1.00 97.06 78 ALA A O 1
ATOM 599 N N . ALA A 1 79 ? -10.885 1.407 -2.423 1.00 96.69 79 ALA A N 1
ATOM 600 C CA . ALA A 1 79 ? -11.393 0.114 -2.872 1.00 96.69 79 ALA A CA 1
ATOM 601 C C . ALA A 1 79 ? -11.509 -0.901 -1.722 1.00 96.69 79 ALA A C 1
ATOM 603 O O . ALA A 1 79 ? -12.514 -1.604 -1.632 1.00 96.69 79 ALA A O 1
ATOM 604 N N . ARG A 1 80 ? -10.522 -0.952 -0.820 1.00 96.25 80 ARG A N 1
ATOM 605 C CA . ARG A 1 80 ? -10.495 -1.895 0.312 1.00 96.25 80 ARG A CA 1
ATOM 606 C C . ARG A 1 80 ? -11.373 -1.468 1.479 1.00 96.25 80 ARG A C 1
ATOM 608 O O . ARG A 1 80 ? -11.949 -2.328 2.133 1.00 96.25 80 ARG A O 1
ATOM 615 N N . CYS A 1 81 ? -11.582 -0.168 1.671 1.00 94.56 81 CYS A N 1
ATOM 616 C CA . CYS A 1 81 ? -12.627 0.330 2.565 1.00 94.56 81 CYS A CA 1
ATOM 617 C C . CYS A 1 81 ? -14.024 -0.117 2.104 1.00 94.56 81 CYS A C 1
ATOM 619 O O . CYS A 1 81 ? -14.872 -0.443 2.931 1.00 94.56 81 CYS A O 1
ATOM 621 N N . ALA A 1 82 ? -14.276 -0.142 0.789 1.00 96.94 82 ALA A N 1
ATOM 622 C CA . ALA A 1 82 ? -15.554 -0.590 0.235 1.00 96.94 82 ALA A CA 1
ATOM 623 C C . ALA A 1 82 ? -15.690 -2.124 0.191 1.00 96.94 82 ALA A C 1
ATOM 625 O O . ALA A 1 82 ? -16.790 -2.651 0.351 1.00 96.94 82 ALA A O 1
ATOM 626 N N . SER A 1 83 ? -14.588 -2.835 -0.052 1.00 96.56 83 SER A N 1
ATOM 627 C CA . SER A 1 83 ? -14.543 -4.293 -0.154 1.00 96.56 83 SER A CA 1
ATOM 628 C C . SER A 1 83 ? -13.186 -4.813 0.336 1.00 96.56 83 SER A C 1
ATOM 630 O O . SER A 1 83 ? -12.259 -4.920 -0.473 1.00 96.56 83 SER A O 1
ATOM 632 N N . PRO A 1 84 ? -13.061 -5.156 1.631 1.00 95.38 84 PRO A N 1
ATOM 633 C CA . PRO A 1 84 ? -11.825 -5.694 2.189 1.00 95.38 84 PRO A CA 1
ATOM 634 C C . PRO A 1 84 ? -11.357 -6.956 1.457 1.00 95.38 84 PRO A C 1
ATOM 636 O O . PRO A 1 84 ? -12.171 -7.757 0.989 1.00 95.38 84 PRO A O 1
ATOM 639 N N . SER A 1 85 ? -10.040 -7.129 1.374 1.00 92.31 85 SER A N 1
ATOM 640 C CA . SER A 1 85 ? -9.371 -8.284 0.771 1.00 92.31 85 SER A CA 1
ATOM 641 C C . SER A 1 85 ? -8.489 -8.984 1.812 1.00 92.31 85 SER A C 1
ATOM 643 O O . SER A 1 85 ? -8.357 -8.524 2.943 1.00 92.31 85 SER A O 1
ATOM 645 N N . ASP A 1 86 ? -7.884 -10.109 1.442 1.00 91.75 86 ASP A N 1
ATOM 646 C CA . ASP A 1 86 ? -6.923 -10.832 2.281 1.00 91.75 86 ASP A CA 1
ATOM 647 C C . ASP A 1 86 ? -5.487 -10.340 2.012 1.00 91.75 86 ASP A C 1
ATOM 649 O O . ASP A 1 86 ? -4.650 -11.067 1.479 1.00 91.75 86 ASP A O 1
ATOM 653 N N . ASP A 1 87 ? -5.225 -9.063 2.307 1.00 92.88 87 ASP A N 1
ATOM 654 C CA . ASP A 1 87 ? -3.935 -8.401 2.085 1.00 92.88 87 ASP A CA 1
ATOM 655 C C . ASP A 1 87 ? -3.535 -7.473 3.248 1.00 92.88 87 ASP A C 1
ATOM 657 O O . ASP A 1 87 ? -4.364 -7.043 4.048 1.00 92.88 87 ASP A O 1
ATOM 661 N N . LEU A 1 88 ? -2.242 -7.142 3.325 1.00 92.88 88 LEU A N 1
ATOM 662 C CA . LEU A 1 88 ? -1.662 -6.260 4.341 1.00 92.88 88 LEU A CA 1
ATOM 663 C C . LEU A 1 88 ? -2.334 -4.882 4.358 1.00 92.88 88 LEU A C 1
ATOM 665 O O . LEU A 1 88 ? -2.466 -4.283 5.420 1.00 92.88 88 LEU A O 1
ATOM 669 N N . LEU A 1 89 ? -2.758 -4.358 3.203 1.00 95.19 89 LEU A N 1
ATOM 6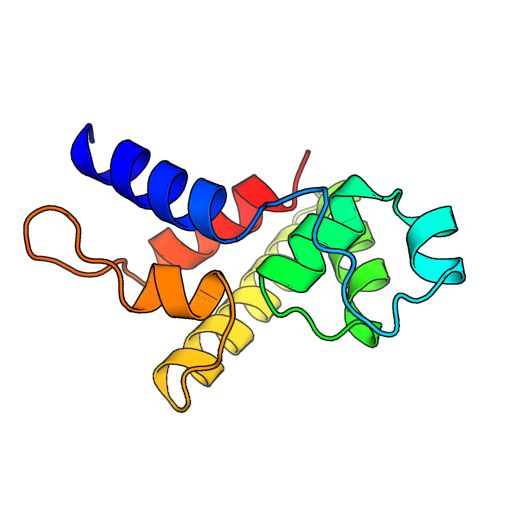70 C CA . LEU A 1 89 ? -3.436 -3.064 3.168 1.00 95.19 89 LEU A CA 1
ATOM 671 C C . LEU A 1 89 ? -4.800 -3.133 3.872 1.00 95.19 89 LEU A C 1
ATOM 673 O O . LEU A 1 89 ? -5.155 -2.213 4.603 1.00 95.19 89 LEU A O 1
ATOM 677 N N . SER A 1 90 ? -5.537 -4.229 3.702 1.00 95.31 90 SER A N 1
ATOM 678 C CA . SER A 1 90 ? -6.794 -4.475 4.413 1.00 95.31 90 SER A CA 1
ATOM 679 C C . SER A 1 90 ? -6.565 -4.683 5.914 1.00 95.31 90 SER A C 1
ATOM 681 O O . SER A 1 90 ? -7.327 -4.147 6.718 1.00 95.31 90 SER A O 1
ATOM 683 N N . ASP A 1 91 ? -5.483 -5.367 6.300 1.00 93.69 91 ASP A N 1
ATOM 684 C CA . ASP A 1 91 ? -5.097 -5.518 7.710 1.00 93.69 91 ASP A CA 1
ATOM 685 C C . ASP A 1 91 ? -4.756 -4.162 8.357 1.00 93.69 91 ASP A C 1
ATOM 687 O O . ASP A 1 91 ? -5.167 -3.889 9.483 1.00 93.69 91 ASP A O 1
ATOM 691 N N . LEU A 1 92 ? -4.043 -3.284 7.638 1.00 93.69 92 LEU A N 1
ATOM 692 C CA . LEU A 1 92 ? -3.735 -1.924 8.092 1.00 93.69 92 LEU A CA 1
ATOM 693 C C . LEU A 1 92 ? -4.995 -1.053 8.194 1.00 93.69 92 LEU A C 1
ATOM 695 O O . LEU A 1 92 ? -5.121 -0.298 9.149 1.00 93.69 92 LEU A O 1
ATOM 699 N N . ILE A 1 93 ? -5.944 -1.167 7.259 1.00 94.44 93 ILE A N 1
ATOM 700 C CA . ILE A 1 93 ? -7.231 -0.447 7.325 1.00 94.44 93 ILE A CA 1
ATOM 701 C C . ILE A 1 93 ? -8.049 -0.878 8.551 1.00 94.44 93 ILE A C 1
ATOM 703 O O . ILE A 1 93 ? -8.698 -0.047 9.180 1.00 94.44 93 ILE A O 1
ATOM 707 N N . ALA A 1 94 ? -8.026 -2.168 8.893 1.00 92.38 94 ALA A N 1
ATOM 708 C CA . ALA A 1 94 ? -8.749 -2.712 10.042 1.00 92.38 94 ALA A CA 1
ATOM 709 C C . ALA A 1 94 ? -8.032 -2.484 11.385 1.00 92.38 94 ALA A C 1
ATOM 711 O O . ALA A 1 94 ? -8.602 -2.756 12.442 1.00 92.38 94 ALA A O 1
ATOM 712 N N . ALA A 1 95 ? -6.777 -2.035 11.359 1.00 90.56 95 ALA A N 1
ATOM 713 C CA . ALA A 1 95 ? -5.973 -1.857 12.552 1.00 90.56 95 ALA A CA 1
ATOM 714 C C . ALA A 1 95 ? -6.372 -0.596 13.331 1.00 90.56 95 ALA A C 1
ATOM 716 O O . ALA A 1 95 ? -6.483 0.494 12.774 1.00 90.56 95 ALA A O 1
ATOM 717 N N . GLU A 1 96 ? -6.497 -0.749 14.648 1.00 85.44 96 GLU A N 1
ATOM 718 C CA . GLU A 1 96 ? -6.740 0.348 15.585 1.00 85.44 96 GLU A CA 1
ATOM 719 C C . GLU A 1 96 ? -5.459 0.681 16.369 1.00 85.44 96 GLU A C 1
ATOM 721 O O . GLU A 1 96 ? -4.738 -0.208 16.833 1.00 85.44 96 GLU A O 1
ATOM 726 N N . VAL A 1 97 ? -5.188 1.975 16.544 1.00 77.31 97 VAL A N 1
ATOM 727 C CA . VAL A 1 97 ? -4.109 2.542 17.358 1.00 77.31 97 VAL A CA 1
ATOM 728 C C . VAL A 1 97 ? -4.737 3.475 18.385 1.00 77.31 97 VAL A C 1
ATOM 730 O O . VAL A 1 97 ? -5.402 4.441 18.033 1.00 77.31 97 VAL A O 1
ATOM 733 N N . ASP A 1 98 ? -4.538 3.185 19.671 1.00 79.44 98 ASP A N 1
ATOM 734 C CA . ASP A 1 98 ? -5.098 3.973 20.782 1.00 79.44 98 ASP A CA 1
ATOM 735 C C . ASP A 1 98 ? -6.639 4.160 20.718 1.00 79.44 98 ASP A C 1
ATOM 737 O O . ASP A 1 98 ? -7.186 5.066 21.343 1.00 79.44 98 ASP A O 1
ATOM 741 N N . GLY A 1 99 ? -7.347 3.258 20.021 1.00 82.38 99 GLY A N 1
ATOM 742 C CA . GLY A 1 99 ? -8.807 3.265 19.860 1.00 82.38 99 GLY A CA 1
ATOM 743 C C . GLY A 1 99 ? -9.321 3.921 18.574 1.00 82.38 99 GLY A C 1
ATOM 744 O O . GLY A 1 99 ? -10.526 3.887 18.342 1.00 82.38 99 GLY A O 1
ATOM 745 N N . ASP A 1 100 ? -8.430 4.463 17.739 1.00 86.81 100 ASP A N 1
ATOM 746 C CA . ASP A 1 100 ? -8.760 5.046 16.437 1.00 86.81 100 ASP A CA 1
ATOM 747 C C . ASP A 1 100 ? -8.114 4.243 15.296 1.00 86.81 100 ASP A C 1
ATOM 749 O O . ASP A 1 100 ? -7.000 3.734 15.423 1.00 86.81 100 ASP A O 1
ATOM 753 N N . GLY A 1 101 ? -8.806 4.124 14.162 1.00 88.69 101 GLY A N 1
ATOM 754 C CA . GLY A 1 101 ? -8.229 3.551 12.943 1.00 88.69 101 GLY A CA 1
ATOM 755 C C . GLY A 1 101 ? -7.280 4.526 12.239 1.00 88.69 101 GLY A C 1
ATOM 756 O O . GLY A 1 101 ? -7.359 5.739 12.443 1.00 88.69 101 GLY A O 1
ATOM 757 N N . PHE A 1 102 ? -6.416 4.009 11.363 1.00 92.50 102 PHE A N 1
ATOM 758 C CA . PHE A 1 102 ? -5.583 4.864 10.517 1.00 92.50 102 PHE A CA 1
ATOM 759 C C . PHE A 1 102 ? -6.429 5.711 9.558 1.00 92.50 102 PHE A C 1
ATOM 761 O O . PHE A 1 102 ? -7.358 5.229 8.904 1.00 92.50 102 PHE A O 1
ATOM 768 N N . THR A 1 103 ? -6.061 6.980 9.419 1.00 93.31 103 THR A N 1
ATOM 769 C CA . THR A 1 103 ? -6.605 7.864 8.384 1.00 93.31 103 THR A CA 1
ATOM 770 C C . THR A 1 103 ? -6.083 7.480 6.995 1.00 93.31 103 THR A C 1
ATOM 772 O O . THR A 1 103 ? -5.045 6.830 6.854 1.00 93.31 103 THR A O 1
ATOM 775 N N . ALA A 1 104 ? -6.771 7.924 5.937 1.00 92.75 104 ALA A N 1
ATOM 776 C CA . ALA A 1 104 ? -6.328 7.687 4.559 1.00 92.75 104 ALA A CA 1
ATOM 777 C C . ALA A 1 104 ? -4.914 8.239 4.292 1.00 92.75 104 ALA A C 1
ATOM 779 O O . ALA A 1 104 ? -4.118 7.594 3.613 1.00 92.75 104 ALA A O 1
ATOM 780 N N . ASP A 1 105 ? -4.576 9.392 4.875 1.00 93.75 105 ASP A N 1
ATOM 781 C CA . ASP A 1 105 ? -3.255 10.003 4.715 1.00 93.75 105 ASP A CA 1
ATOM 782 C C . ASP A 1 105 ? -2.161 9.247 5.473 1.00 93.75 105 ASP A C 1
ATOM 784 O O . ASP A 1 105 ? -1.049 9.111 4.964 1.00 93.75 105 ASP A O 1
ATOM 788 N N . GLU A 1 106 ? -2.468 8.693 6.648 1.00 94.38 106 GLU A N 1
ATOM 789 C CA . GLU A 1 106 ? -1.534 7.827 7.374 1.00 94.38 106 GLU A CA 1
ATOM 790 C C . GLU A 1 106 ? -1.306 6.509 6.635 1.00 94.38 106 GLU A C 1
ATOM 792 O O . GLU A 1 106 ? -0.159 6.097 6.470 1.00 94.38 106 GLU A O 1
ATOM 797 N N . LEU A 1 107 ? -2.372 5.877 6.131 1.00 95.25 107 LEU A N 1
ATOM 798 C CA . LEU A 1 107 ? -2.269 4.669 5.308 1.00 95.25 107 LEU A CA 1
ATOM 799 C C . LEU A 1 107 ? -1.415 4.927 4.067 1.00 95.25 107 LEU A C 1
ATOM 801 O O . LEU A 1 107 ? -0.503 4.156 3.772 1.00 95.25 107 LEU A O 1
ATOM 805 N N . ARG A 1 108 ? -1.659 6.042 3.372 1.00 94.62 108 ARG A N 1
ATOM 806 C CA . ARG A 1 108 ? -0.848 6.471 2.231 1.00 94.62 108 ARG A CA 1
ATOM 807 C C . ARG A 1 108 ? 0.618 6.631 2.613 1.00 94.62 108 ARG A C 1
ATOM 809 O O . ARG A 1 108 ? 1.475 6.078 1.931 1.00 94.62 108 ARG A O 1
ATOM 816 N N . ALA A 1 109 ? 0.909 7.361 3.688 1.00 92.94 109 ALA A N 1
ATOM 817 C CA . ALA A 1 109 ? 2.277 7.599 4.136 1.00 92.94 109 ALA A CA 1
ATOM 818 C C . ALA A 1 109 ? 3.000 6.291 4.495 1.00 92.94 109 ALA A C 1
ATOM 820 O O . ALA A 1 109 ? 4.157 6.114 4.117 1.00 92.94 109 ALA A O 1
ATOM 821 N N . ILE A 1 110 ? 2.313 5.359 5.165 1.00 93.31 110 ILE A N 1
ATOM 822 C CA . ILE A 1 110 ? 2.847 4.029 5.486 1.00 93.31 110 ILE A CA 1
ATOM 823 C C . ILE A 1 110 ? 3.159 3.256 4.205 1.00 93.31 110 ILE A C 1
ATOM 825 O O . ILE A 1 110 ? 4.264 2.739 4.065 1.00 93.31 110 ILE A O 1
ATOM 829 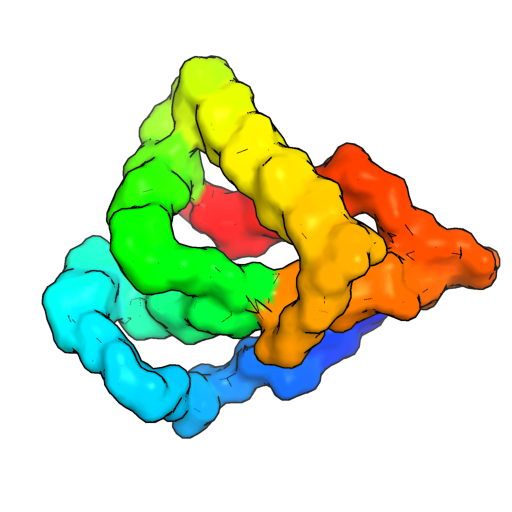N N . VAL A 1 111 ? 2.219 3.182 3.257 1.00 94.00 111 VAL A N 1
ATOM 830 C CA . VAL A 1 111 ? 2.422 2.421 2.015 1.00 94.00 111 VAL A CA 1
ATOM 831 C C . VAL A 1 111 ? 3.541 3.030 1.174 1.00 94.00 111 VAL A C 1
ATOM 833 O O . VAL A 1 111 ? 4.394 2.277 0.717 1.00 94.00 111 VAL A O 1
ATOM 836 N N . ILE A 1 112 ? 3.595 4.361 1.026 1.00 92.94 112 ILE A N 1
ATOM 837 C CA . ILE A 1 112 ? 4.706 5.050 0.345 1.00 92.94 112 ILE A CA 1
ATOM 838 C C . ILE A 1 112 ? 6.033 4.657 0.996 1.00 92.94 112 ILE A C 1
ATOM 840 O O . ILE A 1 112 ? 6.909 4.151 0.305 1.00 92.94 112 ILE A O 1
ATOM 844 N N . ALA A 1 113 ? 6.150 4.792 2.321 1.00 91.44 113 ALA A N 1
ATOM 845 C CA . ALA A 1 113 ? 7.377 4.469 3.047 1.00 91.44 113 ALA A CA 1
ATOM 846 C C . ALA A 1 113 ? 7.803 2.995 2.925 1.00 91.44 113 ALA A C 1
ATOM 848 O O . ALA A 1 113 ? 8.985 2.693 3.059 1.00 91.44 113 ALA A O 1
ATOM 849 N N . LEU A 1 114 ? 6.864 2.073 2.688 1.00 91.00 114 LEU A N 1
ATOM 850 C CA . LEU A 1 114 ? 7.180 0.669 2.434 1.00 91.00 114 LEU A CA 1
ATOM 851 C C . LEU A 1 114 ? 7.717 0.444 1.017 1.00 91.00 114 LEU A C 1
ATOM 853 O O . LEU A 1 114 ? 8.600 -0.393 0.843 1.00 91.00 114 LEU A O 1
ATOM 857 N N . VAL A 1 115 ? 7.169 1.136 0.011 1.00 91.12 115 VAL A N 1
ATOM 858 C CA . VAL A 1 115 ? 7.502 0.882 -1.402 1.00 91.12 115 VAL A CA 1
ATOM 859 C C . VAL A 1 115 ? 8.660 1.723 -1.936 1.00 91.12 115 VAL A C 1
ATOM 861 O O . VAL A 1 115 ? 9.255 1.329 -2.935 1.00 91.12 115 VAL A O 1
ATOM 864 N N . THR A 1 116 ? 8.990 2.845 -1.292 1.00 87.56 116 T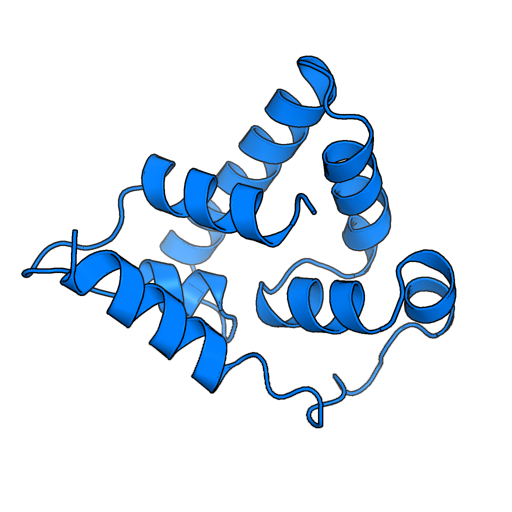HR A N 1
ATOM 865 C CA . THR A 1 116 ? 10.166 3.669 -1.608 1.00 87.56 116 THR A CA 1
ATOM 866 C C . THR A 1 116 ? 11.344 3.237 -0.731 1.00 87.56 116 THR A C 1
ATOM 868 O O . THR A 1 116 ? 11.250 3.342 0.494 1.00 87.56 116 THR A O 1
ATOM 871 N N . THR A 1 117 ? 12.440 2.759 -1.327 1.00 65.25 117 THR A N 1
ATOM 872 C CA . THR A 1 117 ? 13.662 2.313 -0.620 1.00 65.25 117 THR A CA 1
ATOM 873 C C . THR A 1 117 ? 14.888 3.085 -1.057 1.00 65.25 117 THR A C 1
ATOM 875 O O . THR A 1 117 ? 15.010 3.274 -2.284 1.00 65.25 117 THR A O 1
#